Protein AF-A0A3D1M5I8-F1 (afdb_monomer_lite)

Foldseek 3Di:
DPDPADWDADPQAPPDTDGDPPDDVCPDVCVQQLVDDDDDPVVQRPLSPPPAAAQDAEEDAAQFLHNSVLSNLVRNVLHHAYHYHRPDPVRVVNNVVSCVSSVRDRD

Secondary structure (DSSP, 8-state):
---SS-EEE-TT-TT-EEE-TT--GGGSHHHHTTS-----HHHHHHHHHS---TT-EEEETT-TT-HHHHHHHHHTTT-SEEEE--S-HHHHHHHHHHHHHTT----

pLDDT: mean 95.0, std 5.65, range [54.16, 98.56]

Radius of gyration: 13.9 Å; chains: 1; bounding box: 27×34×33 Å

Sequence (107 aa):
TLSPFPVKRIPWVDNGFFYSEDVFPAQHPYYAAGLYYLQEPSAMTPASRLPVKDGDRVLDLCAAPGGKATELAAKLHGTGLLVANDISNARAKALLRNLELFGVRNM

Structure (mmCIF, N/CA/C/O backbone):
data_AF-A0A3D1M5I8-F1
#
_entry.id   AF-A0A3D1M5I8-F1
#
loop_
_atom_site.group_PDB
_atom_site.id
_atom_site.type_symbol
_atom_site.label_atom_id
_atom_site.label_alt_id
_atom_site.label_comp_id
_atom_site.label_asym_id
_atom_site.label_entity_id
_atom_site.label_seq_id
_atom_site.pdbx_PDB_ins_code
_atom_site.Cartn_x
_atom_site.Cartn_y
_atom_site.Cartn_z
_atom_site.occupancy
_atom_site.B_iso_or_equiv
_atom_site.auth_seq_id
_atom_site.auth_comp_id
_atom_site.auth_asym_id
_atom_site.auth_atom_id
_atom_site.pdbx_PDB_model_num
ATOM 1 N N . THR A 1 1 ? -7.039 -14.297 -13.442 1.00 54.16 1 THR A N 1
ATOM 2 C CA . THR A 1 1 ? -6.566 -13.026 -12.852 1.00 54.16 1 THR A CA 1
ATOM 3 C C . THR A 1 1 ? -6.520 -11.984 -13.945 1.00 54.16 1 THR A C 1
ATOM 5 O O . THR A 1 1 ? -6.024 -12.314 -15.012 1.00 54.16 1 THR A O 1
ATOM 8 N N . LEU A 1 2 ? -7.021 -10.767 -13.711 1.00 65.56 2 LEU A N 1
ATOM 9 C CA . LEU A 1 2 ? -6.927 -9.625 -14.643 1.00 65.56 2 LEU A CA 1
ATOM 10 C C . LEU A 1 2 ? -5.514 -8.998 -14.629 1.00 65.56 2 LEU A C 1
ATOM 12 O O . LEU A 1 2 ? -5.364 -7.783 -14.576 1.00 65.56 2 LEU A O 1
ATOM 16 N N . SER A 1 3 ? -4.466 -9.825 -14.590 1.00 80.62 3 SER A N 1
ATOM 17 C CA . SER A 1 3 ? -3.095 -9.317 -14.661 1.00 80.62 3 SER A CA 1
ATOM 18 C C . SER A 1 3 ? -2.755 -9.047 -16.128 1.00 80.62 3 SER A C 1
ATOM 20 O O . SER A 1 3 ? -2.911 -9.966 -16.934 1.00 80.62 3 SER A O 1
ATOM 22 N N . PRO A 1 4 ? -2.285 -7.841 -16.494 1.00 85.44 4 PRO A N 1
ATOM 23 C CA . PRO A 1 4 ? -1.911 -7.531 -17.874 1.00 85.44 4 PRO A CA 1
ATOM 24 C C . PRO A 1 4 ? -0.588 -8.196 -18.296 1.00 85.44 4 PRO A C 1
ATOM 26 O O . PRO A 1 4 ? -0.220 -8.139 -19.464 1.00 85.44 4 PRO A O 1
ATOM 29 N N . PHE A 1 5 ? 0.123 -8.836 -17.363 1.00 90.50 5 PHE A N 1
ATOM 30 C CA . PHE A 1 5 ? 1.382 -9.547 -17.595 1.00 90.50 5 PHE A CA 1
ATOM 31 C C . PHE A 1 5 ? 1.458 -10.862 -16.791 1.00 90.50 5 PHE A C 1
ATOM 33 O O . PHE A 1 5 ? 0.697 -11.042 -15.829 1.00 90.50 5 PHE A O 1
ATOM 40 N N . PRO A 1 6 ? 2.358 -11.797 -17.156 1.00 92.06 6 PRO A N 1
ATOM 41 C CA . PRO A 1 6 ? 2.592 -13.018 -16.390 1.00 92.06 6 PRO A CA 1
ATOM 42 C C . PRO A 1 6 ? 3.042 -12.716 -14.958 1.00 92.06 6 PRO A C 1
ATOM 44 O O . PRO A 1 6 ? 3.936 -11.903 -14.730 1.00 92.06 6 PRO A O 1
ATOM 47 N N . VAL A 1 7 ? 2.427 -13.390 -13.987 1.00 94.50 7 VAL A N 1
ATOM 48 C CA . VAL A 1 7 ? 2.730 -13.213 -12.563 1.00 94.50 7 VAL A CA 1
ATOM 49 C C . VAL A 1 7 ? 2.709 -14.535 -11.808 1.00 94.50 7 VAL A C 1
ATOM 51 O O . VAL A 1 7 ? 1.953 -15.448 -12.145 1.00 94.50 7 VAL A O 1
ATOM 54 N N . LYS A 1 8 ? 3.496 -14.619 -10.734 1.00 95.44 8 LYS A N 1
ATOM 55 C CA . LYS A 1 8 ? 3.506 -15.747 -9.795 1.00 95.44 8 LYS A CA 1
ATOM 56 C C . LYS A 1 8 ? 3.164 -15.253 -8.397 1.00 95.44 8 LYS A C 1
ATOM 58 O O . LYS A 1 8 ? 3.813 -14.353 -7.888 1.00 95.44 8 LYS A O 1
ATOM 63 N N . ARG A 1 9 ? 2.163 -15.849 -7.752 1.00 96.06 9 ARG A N 1
ATOM 64 C CA . ARG A 1 9 ? 1.753 -15.466 -6.391 1.00 96.06 9 ARG A CA 1
ATOM 65 C C . ARG A 1 9 ? 2.907 -15.621 -5.391 1.00 96.06 9 ARG A C 1
ATOM 67 O O . ARG A 1 9 ? 3.636 -16.615 -5.439 1.00 96.06 9 ARG A O 1
ATOM 74 N N . ILE A 1 10 ? 3.035 -14.667 -4.473 1.00 97.50 10 ILE A N 1
ATOM 75 C CA . ILE A 1 10 ? 3.920 -14.765 -3.310 1.00 97.50 10 ILE A CA 1
ATOM 76 C C . ILE A 1 10 ? 3.286 -15.758 -2.318 1.00 97.50 10 ILE A C 1
ATOM 78 O O . ILE A 1 10 ? 2.155 -15.529 -1.897 1.00 97.50 10 ILE A O 1
ATOM 82 N N . PRO A 1 11 ? 3.964 -16.850 -1.909 1.00 97.31 11 PRO A N 1
ATOM 83 C CA . PRO A 1 11 ? 3.321 -17.932 -1.149 1.00 97.31 11 PRO A CA 1
ATOM 84 C C . PRO A 1 11 ? 2.716 -17.528 0.201 1.00 97.31 11 PRO A C 1
ATOM 86 O O . PRO A 1 11 ? 1.879 -18.245 0.736 1.00 97.31 11 PRO A O 1
ATOM 89 N N . TRP A 1 12 ? 3.163 -16.411 0.771 1.00 95.88 12 TRP A N 1
ATOM 90 C CA . TRP A 1 12 ? 2.794 -15.956 2.108 1.00 95.88 12 TRP A CA 1
ATOM 91 C C . TRP A 1 12 ? 2.051 -14.607 2.108 1.00 95.88 12 TRP A C 1
ATOM 93 O O . TRP A 1 12 ? 1.782 -14.070 3.180 1.00 95.88 12 TRP A O 1
ATOM 103 N N . VAL A 1 13 ? 1.710 -14.050 0.944 1.00 96.81 13 VAL A N 1
ATOM 104 C CA . VAL A 1 13 ? 0.937 -12.800 0.832 1.00 96.81 13 VAL A CA 1
ATOM 105 C C . VAL A 1 13 ? -0.210 -13.017 -0.151 1.00 96.81 13 VAL A C 1
ATOM 107 O O . VAL A 1 13 ? 0.019 -13.212 -1.344 1.00 96.81 13 VAL A O 1
ATOM 110 N N . ASP A 1 14 ? -1.450 -12.969 0.338 1.00 92.88 14 ASP A N 1
ATOM 111 C CA . ASP A 1 14 ? -2.637 -13.375 -0.430 1.00 92.88 14 ASP A CA 1
ATOM 112 C C . ASP A 1 14 ? -2.920 -12.501 -1.658 1.00 92.88 14 ASP A C 1
ATOM 114 O O . ASP A 1 14 ? -3.478 -12.979 -2.640 1.00 92.88 14 ASP A O 1
ATOM 118 N N . ASN A 1 15 ? -2.514 -11.237 -1.655 1.00 94.25 15 ASN A N 1
ATOM 119 C CA . ASN A 1 15 ? -2.667 -10.311 -2.782 1.00 94.25 15 ASN A CA 1
ATOM 120 C C . ASN A 1 15 ? -1.321 -9.903 -3.409 1.00 94.25 15 ASN A C 1
ATOM 122 O O . ASN A 1 15 ? -1.263 -8.958 -4.193 1.00 94.25 15 ASN A O 1
ATOM 126 N N . GLY A 1 16 ? -0.241 -10.615 -3.080 1.00 96.19 16 GLY A N 1
ATOM 127 C CA . GLY A 1 16 ? 1.106 -10.325 -3.554 1.00 96.19 16 GLY A CA 1
ATOM 128 C C . GLY A 1 16 ? 1.536 -11.214 -4.716 1.00 96.19 16 GLY A C 1
ATOM 129 O O . GLY A 1 16 ? 1.277 -12.421 -4.735 1.00 96.19 16 GLY A O 1
ATOM 130 N N . PHE A 1 17 ? 2.241 -10.625 -5.683 1.00 96.38 17 PHE A N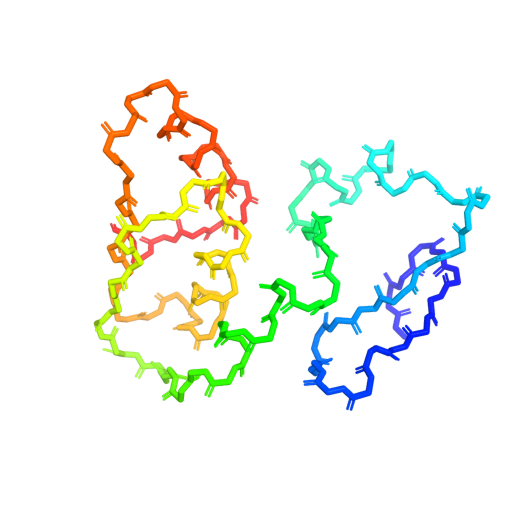 1
ATOM 131 C CA . PHE A 1 17 ? 2.682 -11.313 -6.891 1.00 96.38 17 PHE A CA 1
ATOM 132 C C . PHE A 1 17 ? 4.097 -10.891 -7.304 1.00 96.38 17 PHE A C 1
ATOM 134 O O . PHE A 1 17 ? 4.417 -9.708 -7.347 1.00 96.38 17 PHE A O 1
ATOM 141 N N . PHE A 1 18 ? 4.922 -11.870 -7.661 1.00 96.38 18 PHE A N 1
ATOM 142 C CA . PHE A 1 18 ? 6.142 -11.690 -8.437 1.00 96.38 18 PHE A CA 1
ATOM 143 C C . PHE A 1 18 ? 5.801 -11.461 -9.912 1.00 96.38 18 PHE A C 1
ATOM 145 O O . PHE A 1 18 ? 4.880 -12.088 -10.442 1.00 96.38 18 PHE A O 1
ATOM 152 N N . TYR A 1 19 ? 6.597 -10.631 -10.577 1.00 94.56 19 TYR A N 1
ATOM 153 C CA . TYR A 1 19 ? 6.609 -10.442 -12.027 1.00 94.56 19 TYR A CA 1
ATOM 154 C C . TYR A 1 19 ? 8.036 -10.673 -12.552 1.00 94.56 19 TYR A C 1
ATOM 156 O O . TYR A 1 19 ? 8.985 -10.688 -11.765 1.00 94.56 19 TYR A O 1
ATOM 164 N N . SER A 1 20 ? 8.188 -10.922 -13.851 1.00 92.69 20 SER A N 1
ATOM 165 C CA . SER A 1 20 ? 9.487 -11.184 -14.480 1.00 92.69 20 SER A CA 1
ATOM 166 C C . SER A 1 20 ? 10.236 -9.892 -14.835 1.00 92.69 20 SER A C 1
ATOM 168 O O . SER A 1 20 ? 9.628 -8.838 -15.001 1.00 92.69 20 SER A O 1
ATOM 170 N N . GLU A 1 21 ? 11.566 -9.956 -14.934 1.00 89.50 21 GLU A N 1
ATOM 171 C CA . GLU A 1 21 ? 12.429 -8.775 -15.140 1.00 89.50 21 GLU A CA 1
ATOM 172 C C . GLU A 1 21 ? 12.205 -8.057 -16.481 1.00 89.50 21 GLU A C 1
ATOM 174 O O . GLU A 1 21 ? 12.522 -6.877 -16.613 1.00 89.50 21 GLU A O 1
ATOM 179 N N . ASP A 1 22 ? 11.634 -8.745 -17.468 1.00 93.50 22 ASP A N 1
ATOM 180 C CA . ASP A 1 22 ? 11.273 -8.210 -18.784 1.00 93.50 22 ASP A CA 1
ATOM 181 C C . ASP A 1 22 ? 9.963 -7.401 -18.782 1.00 93.50 22 ASP A C 1
ATOM 183 O O . ASP A 1 22 ? 9.587 -6.811 -19.797 1.00 93.50 22 ASP A O 1
ATOM 187 N N . VAL A 1 23 ? 9.265 -7.341 -17.645 1.00 94.00 23 VAL A N 1
ATOM 188 C CA . VAL A 1 23 ? 8.032 -6.570 -17.477 1.00 94.00 23 VAL A CA 1
ATOM 189 C C . VAL A 1 23 ? 8.340 -5.239 -16.794 1.00 94.00 23 VAL A C 1
ATOM 191 O O . VAL A 1 23 ? 9.077 -5.167 -15.812 1.00 94.00 23 VAL A O 1
ATOM 194 N N . PHE A 1 24 ? 7.678 -4.174 -17.256 1.00 95.19 24 PHE A N 1
ATOM 195 C CA . PHE A 1 24 ? 7.793 -2.822 -16.700 1.00 95.19 24 PHE A CA 1
ATOM 196 C C . PHE A 1 24 ? 6.451 -2.335 -16.123 1.00 95.19 24 PHE A C 1
ATOM 198 O O . PHE A 1 24 ? 5.809 -1.460 -16.713 1.00 95.19 24 PHE A O 1
ATOM 205 N N . PRO A 1 25 ? 5.989 -2.853 -14.962 1.00 94.81 25 PRO A N 1
ATOM 206 C CA . PRO A 1 25 ? 4.655 -2.548 -14.441 1.00 94.81 25 PRO A CA 1
ATOM 207 C C . PRO A 1 25 ? 4.411 -1.058 -14.187 1.00 94.81 25 PRO A C 1
ATOM 209 O O . PRO A 1 25 ? 3.279 -0.600 -14.305 1.00 94.81 25 PRO A O 1
ATOM 212 N N . ALA A 1 26 ? 5.458 -0.295 -13.860 1.00 95.00 26 ALA A N 1
ATOM 213 C CA . ALA A 1 26 ? 5.365 1.143 -13.605 1.00 95.00 26 ALA A CA 1
ATOM 214 C C . ALA A 1 26 ? 4.957 1.964 -14.844 1.00 95.00 26 ALA A C 1
ATOM 216 O O . ALA A 1 26 ? 4.462 3.078 -14.698 1.00 95.00 26 ALA A O 1
ATOM 217 N N . GLN A 1 27 ? 5.162 1.433 -16.056 1.00 95.50 27 GLN A N 1
ATOM 218 C CA . GLN A 1 27 ? 4.813 2.109 -17.313 1.00 95.50 27 GLN A CA 1
ATOM 219 C C . GLN A 1 27 ? 3.401 1.757 -17.804 1.00 95.50 27 GLN A C 1
ATOM 221 O O . GLN A 1 27 ? 2.889 2.386 -18.727 1.00 95.50 27 GLN A O 1
ATOM 226 N N . HIS A 1 28 ? 2.757 0.756 -17.204 1.00 95.38 28 HIS A N 1
ATOM 227 C CA . HIS A 1 28 ? 1.429 0.322 -17.616 1.00 95.38 28 HIS A CA 1
ATOM 228 C C . HIS A 1 28 ? 0.339 1.228 -17.002 1.00 95.38 28 HIS A C 1
ATOM 230 O O .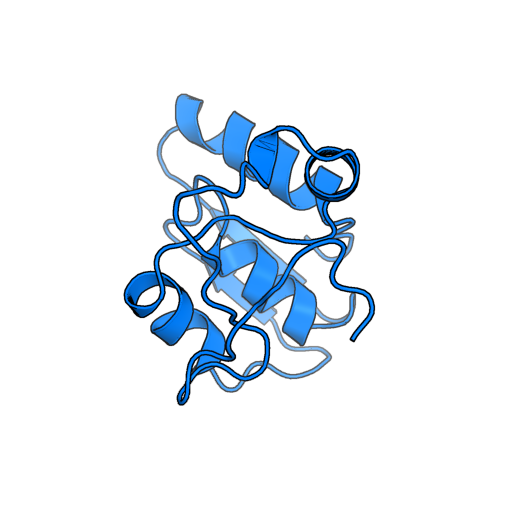 HIS A 1 28 ? 0.446 1.586 -15.825 1.00 95.38 28 HIS A O 1
ATOM 236 N N . PRO A 1 29 ? -0.759 1.544 -17.722 1.00 95.38 29 PRO A N 1
ATOM 237 C CA . PRO A 1 29 ? -1.830 2.413 -17.214 1.00 95.38 29 PRO A CA 1
ATOM 238 C C . PRO A 1 29 ? -2.432 1.974 -15.874 1.00 95.38 29 PRO A C 1
ATOM 240 O O . PRO A 1 29 ? -2.890 2.802 -15.097 1.00 95.38 29 PRO A O 1
ATOM 243 N N . TYR A 1 30 ? -2.401 0.675 -15.574 1.00 95.31 30 TYR A N 1
ATOM 244 C CA . TYR A 1 30 ? -2.909 0.127 -14.311 1.00 95.31 30 TYR A CA 1
ATOM 245 C C . TYR A 1 30 ? -2.141 0.627 -13.083 1.00 95.31 30 TYR A C 1
ATOM 247 O O . TYR A 1 30 ? -2.742 0.781 -12.022 1.00 95.31 30 TYR A O 1
ATOM 255 N N . TYR A 1 31 ? -0.850 0.936 -13.228 1.00 94.75 31 TYR A N 1
ATOM 256 C CA . TYR A 1 31 ? -0.074 1.561 -12.160 1.00 94.75 31 TYR A CA 1
ATOM 257 C C . TYR A 1 31 ? -0.564 2.986 -11.890 1.00 94.75 31 TYR A C 1
ATOM 259 O O . TYR A 1 31 ? -0.838 3.351 -10.750 1.00 94.75 31 TYR A O 1
ATOM 267 N N . ALA A 1 32 ? -0.770 3.767 -12.955 1.00 93.94 32 ALA A N 1
ATOM 268 C CA . ALA A 1 32 ? -1.316 5.120 -12.874 1.00 93.94 32 ALA A CA 1
ATOM 269 C C . ALA A 1 32 ? -2.798 5.164 -12.457 1.00 93.94 32 ALA A C 1
ATOM 271 O O . ALA A 1 32 ? -3.293 6.237 -12.133 1.00 93.94 32 ALA A O 1
ATOM 272 N N . ALA A 1 33 ? -3.488 4.023 -12.461 1.00 94.50 33 ALA A N 1
ATOM 273 C CA . ALA A 1 33 ? -4.850 3.858 -11.962 1.00 94.50 33 ALA A CA 1
ATOM 274 C C . ALA A 1 33 ? -4.909 3.290 -10.529 1.00 94.50 33 ALA A C 1
ATOM 276 O O . ALA A 1 33 ? -6.001 3.025 -10.036 1.00 94.50 33 ALA A O 1
ATOM 277 N N . GLY A 1 34 ? -3.763 3.062 -9.872 1.00 93.62 34 GLY A N 1
ATOM 278 C CA . GLY A 1 34 ? -3.719 2.569 -8.491 1.00 93.62 34 GLY A CA 1
ATOM 279 C C . GLY A 1 34 ? -4.125 1.104 -8.313 1.00 93.62 34 GLY A C 1
ATOM 280 O O . GLY A 1 34 ? -4.449 0.697 -7.203 1.00 93.62 34 GLY A O 1
ATOM 281 N N . LEU A 1 35 ? -4.114 0.288 -9.376 1.00 94.00 35 LEU A N 1
ATOM 282 C CA . LEU A 1 35 ? -4.569 -1.109 -9.295 1.00 94.00 35 LEU A CA 1
ATOM 283 C C . LEU A 1 35 ? -3.570 -2.044 -8.598 1.00 94.00 35 LEU A C 1
ATOM 285 O O . LEU A 1 35 ? -3.934 -3.147 -8.196 1.00 94.00 35 LEU A O 1
ATOM 289 N N . TYR A 1 36 ? -2.308 -1.633 -8.478 1.00 94.88 36 TYR A N 1
ATOM 290 C CA . TYR A 1 36 ? -1.281 -2.347 -7.724 1.00 94.88 36 TYR A CA 1
ATOM 291 C C . TYR A 1 36 ? -0.210 -1.390 -7.210 1.00 94.88 36 TYR A C 1
ATOM 293 O O . TYR A 1 36 ? 0.068 -0.350 -7.809 1.00 94.88 36 TYR A O 1
ATOM 301 N N . TYR A 1 37 ? 0.432 -1.779 -6.109 1.00 96.12 37 TYR A N 1
ATOM 302 C CA . TYR A 1 37 ? 1.595 -1.095 -5.554 1.00 96.12 37 TYR A CA 1
ATOM 303 C C . TYR A 1 37 ? 2.851 -1.921 -5.847 1.00 96.12 37 TYR A C 1
ATOM 305 O O . TYR A 1 37 ? 2.847 -3.139 -5.675 1.00 96.12 37 TYR A O 1
ATOM 313 N N . LEU A 1 38 ? 3.940 -1.276 -6.270 1.00 95.50 38 LEU A N 1
ATOM 314 C CA . LEU A 1 38 ? 5.220 -1.958 -6.470 1.00 95.50 38 LEU A CA 1
ATOM 315 C C . LEU A 1 38 ? 5.977 -2.017 -5.147 1.00 95.50 38 LEU A C 1
ATOM 317 O O . LEU A 1 38 ? 6.421 -0.995 -4.624 1.00 95.50 38 LEU A O 1
ATOM 321 N N . GLN A 1 39 ? 6.086 -3.221 -4.594 1.00 96.19 39 GLN A N 1
ATOM 322 C CA . GLN A 1 39 ? 6.677 -3.463 -3.286 1.00 96.19 39 GLN A CA 1
ATOM 323 C C . GLN A 1 39 ? 7.501 -4.744 -3.296 1.00 96.19 39 GLN A C 1
ATOM 325 O O . GLN A 1 39 ? 7.158 -5.718 -3.959 1.00 96.19 39 GLN A O 1
ATOM 330 N N . GLU A 1 40 ? 8.581 -4.743 -2.521 1.00 96.00 40 GLU A N 1
ATOM 331 C CA . GLU A 1 40 ? 9.357 -5.950 -2.275 1.00 96.00 40 GLU A CA 1
ATOM 332 C C . GLU A 1 40 ? 8.543 -6.930 -1.386 1.00 96.00 40 GLU A C 1
ATOM 334 O O 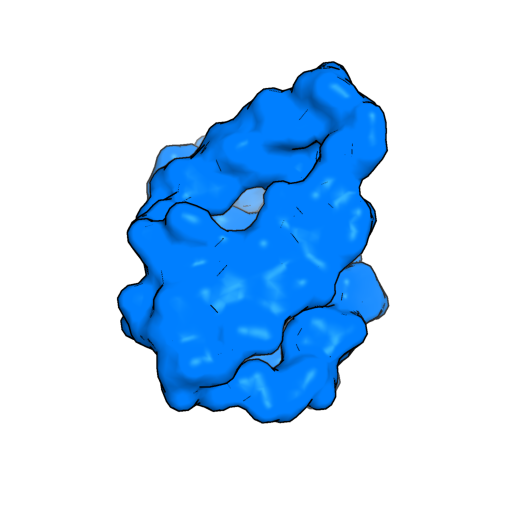. GLU A 1 40 ? 7.918 -6.493 -0.411 1.00 96.00 40 GLU A O 1
ATOM 339 N N . PRO A 1 41 ? 8.517 -8.241 -1.704 1.00 96.06 41 PRO A N 1
ATOM 340 C CA . PRO A 1 41 ? 7.727 -9.254 -0.995 1.00 96.06 41 PRO A CA 1
ATOM 341 C C . PRO A 1 41 ? 7.849 -9.264 0.535 1.00 96.06 41 PRO A C 1
ATOM 343 O O . PRO A 1 41 ? 6.843 -9.388 1.242 1.00 96.06 41 PRO A O 1
ATOM 346 N N . SER A 1 42 ? 9.059 -9.144 1.084 1.00 96.50 42 SER A N 1
ATOM 347 C CA . SER A 1 42 ? 9.265 -9.114 2.535 1.00 96.50 42 SER A CA 1
ATOM 348 C C . SER A 1 42 ? 8.604 -7.881 3.160 1.00 96.50 42 SER A C 1
ATOM 350 O O . SER A 1 42 ? 7.928 -7.997 4.186 1.00 96.50 42 SER A O 1
ATOM 352 N N . ALA A 1 43 ? 8.669 -6.726 2.492 1.00 96.44 43 ALA A N 1
ATOM 353 C CA . ALA A 1 43 ? 8.074 -5.483 2.969 1.00 96.44 43 ALA A CA 1
ATOM 354 C C . ALA A 1 43 ? 6.534 -5.500 2.999 1.00 96.44 43 ALA A C 1
ATOM 356 O O . ALA A 1 43 ? 5.954 -4.713 3.756 1.00 96.44 43 ALA A O 1
ATOM 357 N N . MET A 1 44 ? 5.880 -6.365 2.213 1.00 97.88 44 MET A N 1
ATOM 358 C CA . MET A 1 44 ? 4.419 -6.566 2.228 1.00 97.88 44 MET A CA 1
ATOM 359 C C . MET A 1 44 ? 3.945 -7.326 3.477 1.00 97.88 44 MET A C 1
ATOM 361 O O . MET A 1 44 ? 2.833 -7.125 3.968 1.00 97.88 44 MET A O 1
ATOM 365 N N . THR A 1 45 ? 4.805 -8.199 4.008 1.00 96.62 45 THR A N 1
ATOM 366 C CA . THR A 1 45 ? 4.448 -9.187 5.036 1.00 96.62 45 THR A CA 1
ATOM 367 C C . THR A 1 45 ? 3.867 -8.567 6.315 1.00 96.62 45 THR A C 1
ATOM 369 O O . THR A 1 45 ? 2.848 -9.074 6.781 1.00 96.62 45 THR A O 1
ATOM 372 N N . PRO A 1 46 ? 4.414 -7.474 6.890 1.00 96.75 46 PRO A N 1
ATOM 373 C CA . PRO A 1 46 ? 3.884 -6.923 8.137 1.00 96.75 46 PRO A CA 1
ATOM 374 C C . PRO A 1 46 ? 2.408 -6.517 8.038 1.00 96.75 46 PRO A C 1
ATOM 376 O O . PRO A 1 46 ? 1.597 -6.970 8.840 1.00 96.75 46 PRO A O 1
ATOM 379 N N . ALA A 1 47 ? 2.038 -5.731 7.022 1.00 97.19 47 ALA A N 1
ATOM 380 C CA . ALA A 1 47 ? 0.658 -5.282 6.836 1.00 97.19 47 ALA A CA 1
ATOM 381 C C . ALA A 1 47 ? -0.273 -6.449 6.470 1.00 97.19 47 ALA A C 1
ATOM 383 O O . ALA A 1 47 ? -1.368 -6.560 7.024 1.00 97.19 47 ALA A O 1
ATOM 384 N N . SER A 1 48 ? 0.203 -7.389 5.644 1.00 96.75 48 SER A N 1
ATOM 385 C CA . SER A 1 48 ? -0.529 -8.616 5.298 1.00 96.75 48 SER A CA 1
ATOM 386 C C . SER A 1 48 ? -0.862 -9.483 6.524 1.00 96.75 48 SER A C 1
ATOM 388 O O . SER A 1 48 ? -1.914 -10.120 6.550 1.00 96.75 48 SER A O 1
ATOM 390 N N . ARG A 1 49 ? -0.047 -9.457 7.586 1.00 96.75 49 ARG A N 1
ATOM 391 C CA . ARG A 1 49 ? -0.257 -10.273 8.799 1.00 96.75 49 ARG A CA 1
ATOM 392 C C . ARG A 1 49 ? -1.006 -9.596 9.932 1.00 96.75 49 ARG A C 1
ATOM 394 O O . ARG A 1 49 ? -1.427 -10.288 10.855 1.00 96.75 49 ARG A O 1
ATOM 401 N N . LEU A 1 50 ? -1.208 -8.283 9.868 1.00 96.88 50 LEU A N 1
ATOM 402 C CA . LEU A 1 50 ? -2.038 -7.603 10.855 1.00 96.88 50 LEU A CA 1
ATOM 403 C C . LEU A 1 50 ? -3.510 -8.034 10.700 1.00 96.88 50 LEU A C 1
ATOM 405 O O . LEU A 1 50 ? -4.028 -8.012 9.576 1.00 96.88 50 LEU A O 1
ATOM 409 N N . PRO A 1 51 ? -4.197 -8.413 11.795 1.00 96.81 51 PRO A N 1
ATOM 410 C CA . PRO A 1 51 ? -5.575 -8.901 11.766 1.00 96.81 51 PRO A CA 1
ATOM 411 C C . PRO A 1 51 ? -6.589 -7.745 11.693 1.00 96.81 51 PRO A C 1
ATOM 413 O O . PRO A 1 51 ? -7.548 -7.726 12.459 1.00 96.81 51 PRO A O 1
ATOM 416 N N . VAL A 1 52 ? -6.350 -6.776 10.802 1.00 97.88 52 VAL A N 1
ATOM 417 C CA . VAL A 1 52 ? -7.247 -5.638 10.549 1.00 97.88 52 VAL A CA 1
ATOM 418 C C . VAL A 1 52 ? -8.548 -6.140 9.937 1.00 97.88 52 VAL A C 1
ATOM 420 O O . VAL A 1 52 ? -8.521 -6.961 9.015 1.00 97.88 52 VAL A O 1
ATOM 423 N N . LYS A 1 53 ? -9.664 -5.636 10.450 1.00 97.56 53 LYS A N 1
ATOM 424 C CA . LYS A 1 53 ? -11.023 -5.939 10.006 1.00 97.56 53 LYS A CA 1
ATOM 425 C C . LYS A 1 53 ? -11.793 -4.656 9.722 1.00 97.56 53 LYS A C 1
ATOM 427 O O . LYS A 1 53 ? -11.421 -3.574 10.172 1.00 97.56 53 LYS A O 1
ATOM 432 N N . ASP A 1 54 ? -12.908 -4.808 9.023 1.00 97.94 54 ASP A N 1
ATOM 433 C CA . ASP A 1 54 ? -13.872 -3.738 8.798 1.00 97.94 54 ASP A CA 1
ATOM 434 C C . ASP A 1 54 ? -14.241 -3.034 10.117 1.00 97.94 54 ASP A C 1
ATOM 436 O O . ASP A 1 54 ? -14.537 -3.674 11.128 1.00 97.94 54 ASP A O 1
ATOM 440 N N . GLY A 1 55 ? -14.230 -1.702 10.101 1.00 97.81 55 GLY A N 1
ATOM 441 C CA . GLY A 1 55 ? -14.557 -0.857 11.249 1.00 97.81 55 GLY A CA 1
ATOM 442 C C . GLY A 1 55 ? -13.399 -0.579 12.213 1.00 97.81 55 GLY A C 1
ATOM 443 O O . GLY A 1 55 ? -13.552 0.294 13.072 1.00 97.81 55 GLY A O 1
ATOM 444 N N . ASP A 1 56 ? -12.249 -1.246 12.074 1.00 98.56 56 ASP A N 1
ATOM 445 C CA . ASP A 1 56 ? -11.094 -1.011 12.943 1.00 98.56 56 ASP A CA 1
ATOM 446 C C . ASP A 1 56 ? -10.538 0.417 12.811 1.00 98.56 56 ASP A C 1
ATOM 448 O O . ASP A 1 56 ? -10.686 1.108 11.798 1.00 98.56 56 ASP A O 1
ATOM 452 N N . ARG A 1 57 ? -9.846 0.856 13.867 1.00 98.50 57 ARG A N 1
ATOM 453 C CA . ARG A 1 57 ? -9.062 2.096 13.879 1.00 98.50 57 ARG A CA 1
ATOM 454 C C . ARG A 1 57 ? -7.585 1.729 13.865 1.00 98.50 57 ARG A C 1
ATOM 456 O O . ARG A 1 57 ? -7.080 1.166 14.835 1.00 98.50 57 ARG A O 1
ATOM 463 N N . VAL A 1 58 ? -6.902 2.046 12.775 1.00 98.44 58 VAL A N 1
ATOM 464 C CA . VAL A 1 58 ? -5.534 1.604 12.491 1.00 98.44 58 VAL A CA 1
ATOM 465 C C . VAL A 1 58 ? -4.598 2.808 12.440 1.00 98.44 58 VAL A C 1
ATOM 467 O O . VAL A 1 58 ? -4.949 3.844 11.885 1.00 98.44 58 VAL A O 1
ATOM 470 N N . LEU A 1 59 ? -3.396 2.668 13.002 1.00 98.19 59 LEU A N 1
ATOM 471 C CA . LEU A 1 59 ? -2.327 3.665 12.935 1.00 98.19 59 LEU A CA 1
ATOM 472 C C . LEU A 1 59 ? -1.100 3.065 12.240 1.00 98.19 59 LEU A C 1
ATOM 474 O O . LEU A 1 59 ? -0.509 2.113 12.750 1.00 98.19 59 LEU A O 1
ATOM 478 N N . ASP A 1 60 ? -0.688 3.660 11.123 1.00 98.00 60 ASP A N 1
ATOM 479 C CA . ASP A 1 60 ? 0.634 3.456 10.527 1.00 98.00 60 ASP A CA 1
ATOM 480 C C . ASP A 1 60 ? 1.512 4.668 10.866 1.00 98.00 60 ASP A C 1
ATOM 482 O O . ASP A 1 60 ? 1.324 5.763 10.338 1.00 98.00 60 ASP A O 1
ATOM 486 N N . LEU A 1 61 ? 2.439 4.487 11.811 1.00 97.06 61 LEU A N 1
ATOM 487 C CA . LEU A 1 61 ? 3.218 5.582 12.400 1.00 97.06 61 LEU A CA 1
ATOM 488 C C . LEU A 1 61 ? 4.292 6.149 11.453 1.00 97.06 61 LEU A C 1
ATOM 490 O O . LEU A 1 61 ? 4.680 7.310 11.606 1.00 97.06 61 LEU A O 1
ATOM 494 N N . CYS A 1 62 ? 4.772 5.330 10.510 1.00 96.38 62 CYS A N 1
ATOM 495 C CA . CYS A 1 62 ? 5.866 5.635 9.582 1.00 96.38 62 CYS A CA 1
ATOM 496 C C . CYS A 1 62 ? 5.476 5.202 8.161 1.00 96.38 62 CYS A C 1
ATOM 498 O O . CYS A 1 62 ? 6.138 4.372 7.531 1.00 96.38 62 CYS A O 1
ATOM 500 N N . ALA A 1 63 ? 4.364 5.748 7.690 1.00 97.25 63 ALA A N 1
ATOM 501 C CA . ALA A 1 63 ? 3.618 5.236 6.557 1.00 97.25 63 ALA A CA 1
ATOM 502 C C . ALA A 1 63 ? 4.261 5.537 5.200 1.00 97.25 63 ALA A C 1
ATOM 504 O O . ALA A 1 63 ? 4.052 4.786 4.244 1.00 97.25 63 ALA A O 1
ATOM 505 N N . ALA A 1 64 ? 5.032 6.621 5.060 1.00 96.94 64 ALA A N 1
ATOM 506 C CA . ALA A 1 64 ? 5.522 7.011 3.745 1.00 96.94 64 ALA A CA 1
ATOM 507 C C . ALA A 1 64 ? 6.535 5.983 3.186 1.00 96.94 64 ALA A C 1
ATOM 509 O O . ALA A 1 64 ? 7.350 5.433 3.925 1.00 96.94 64 ALA A O 1
ATOM 510 N N . PRO A 1 65 ? 6.561 5.728 1.866 1.00 96.31 65 PRO A N 1
ATOM 511 C CA . PRO A 1 65 ? 5.731 6.351 0.834 1.00 96.31 65 PRO A CA 1
ATOM 512 C C . PRO A 1 65 ? 4.310 5.774 0.687 1.00 96.31 65 PRO A C 1
ATOM 514 O O . PRO A 1 65 ? 3.569 6.295 -0.136 1.00 96.31 65 PRO A O 1
ATOM 517 N N . GLY A 1 66 ? 3.904 4.751 1.446 1.00 96.44 66 GLY A N 1
ATOM 518 C CA . GLY A 1 66 ? 2.494 4.336 1.532 1.00 96.44 66 GLY A CA 1
ATOM 519 C C . GLY A 1 66 ? 2.193 2.851 1.344 1.00 96.44 66 GLY A C 1
ATOM 520 O O . GLY A 1 66 ? 1.070 2.457 1.612 1.00 96.44 66 GLY A O 1
ATOM 521 N N . GLY A 1 67 ? 3.153 2.007 0.949 1.00 96.81 67 GLY A N 1
ATOM 522 C CA . GLY A 1 67 ? 2.854 0.610 0.577 1.00 96.81 67 GLY A CA 1
ATOM 523 C C . GLY A 1 67 ? 2.196 -0.248 1.673 1.00 96.81 67 GLY A C 1
ATOM 524 O O . GLY A 1 67 ? 1.364 -1.098 1.378 1.00 96.81 67 GLY A O 1
ATOM 525 N N . LYS A 1 68 ? 2.524 -0.024 2.955 1.00 97.56 68 LYS A N 1
ATOM 526 C CA . LYS A 1 68 ? 1.828 -0.699 4.070 1.00 97.56 68 LYS A CA 1
ATOM 527 C C . LYS A 1 68 ? 0.472 -0.059 4.354 1.00 97.56 68 LYS A C 1
ATOM 529 O O . LYS A 1 68 ? -0.505 -0.777 4.530 1.00 97.56 68 LYS A O 1
ATOM 534 N N . ALA A 1 69 ? 0.404 1.269 4.350 1.00 97.88 69 ALA A N 1
ATOM 535 C CA . ALA A 1 69 ? -0.835 2.008 4.546 1.00 97.88 69 ALA A CA 1
ATOM 536 C C . ALA A 1 69 ? -1.902 1.663 3.490 1.00 97.88 69 ALA A C 1
ATOM 538 O O . ALA A 1 69 ? -3.063 1.502 3.849 1.00 97.88 69 ALA A O 1
ATOM 539 N N . THR A 1 70 ? -1.530 1.465 2.220 1.00 97.38 70 THR A N 1
ATOM 540 C CA . THR A 1 70 ? -2.465 1.041 1.162 1.00 97.38 70 THR A CA 1
ATOM 541 C C . THR A 1 70 ? -3.014 -0.365 1.405 1.00 97.38 70 THR A C 1
ATOM 543 O O . THR A 1 70 ? -4.203 -0.592 1.204 1.00 97.38 70 THR A O 1
ATOM 546 N N . GLU A 1 71 ? -2.191 -1.297 1.893 1.00 97.50 71 GLU A N 1
ATOM 547 C CA . GLU A 1 71 ? -2.640 -2.640 2.292 1.00 97.50 71 GLU A CA 1
ATOM 548 C C . GLU A 1 71 ? -3.598 -2.589 3.493 1.00 97.50 71 GLU A C 1
ATOM 550 O O . GLU A 1 71 ? -4.639 -3.245 3.498 1.00 97.50 71 GLU A O 1
ATOM 555 N N . LEU A 1 72 ? -3.284 -1.778 4.507 1.00 98.00 72 LEU A N 1
ATOM 556 C CA . LEU A 1 72 ? -4.158 -1.595 5.671 1.00 98.00 72 LEU A CA 1
ATOM 557 C 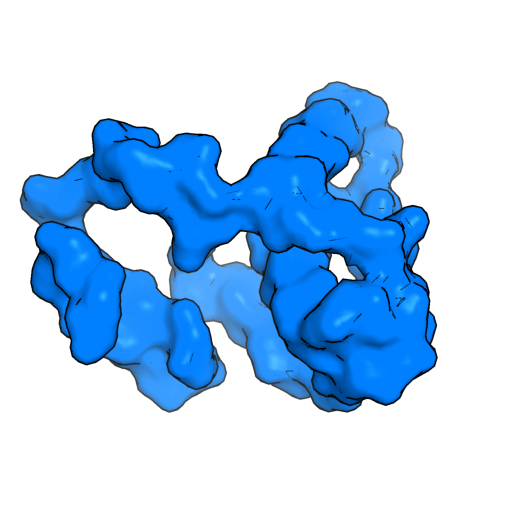C . LEU A 1 72 ? -5.494 -0.956 5.272 1.00 98.00 72 LEU A C 1
ATOM 559 O O . LEU A 1 72 ? -6.543 -1.401 5.731 1.00 98.00 72 LEU A O 1
ATOM 563 N N . ALA A 1 73 ? -5.469 0.034 4.378 1.00 97.31 73 ALA A N 1
ATOM 564 C CA . ALA A 1 73 ? -6.674 0.640 3.822 1.00 97.31 73 ALA A CA 1
ATOM 565 C C . ALA A 1 73 ? -7.518 -0.367 3.030 1.00 97.31 73 ALA A C 1
ATOM 567 O O . ALA A 1 73 ? -8.741 -0.380 3.167 1.00 97.31 73 ALA A O 1
ATOM 568 N N . ALA A 1 74 ? -6.875 -1.231 2.235 1.00 96.12 74 ALA A N 1
ATOM 569 C CA . ALA A 1 74 ? -7.561 -2.275 1.482 1.00 96.12 74 ALA A CA 1
ATOM 570 C C . ALA A 1 74 ? -8.307 -3.238 2.417 1.00 96.12 74 ALA A C 1
ATOM 572 O O . ALA A 1 74 ? -9.478 -3.517 2.178 1.00 96.12 74 ALA A O 1
ATOM 573 N N . LYS A 1 75 ? -7.677 -3.664 3.521 1.00 97.25 75 LYS A N 1
ATOM 574 C CA . LYS A 1 75 ? -8.297 -4.531 4.542 1.00 97.25 75 LYS A CA 1
ATOM 575 C C . LYS A 1 75 ? -9.471 -3.900 5.283 1.00 97.25 75 LYS A C 1
ATOM 577 O O . LYS A 1 75 ? -10.336 -4.624 5.759 1.00 97.25 75 LYS A O 1
ATOM 582 N N . LEU A 1 76 ? -9.485 -2.575 5.405 1.00 98.00 76 LEU A N 1
ATOM 583 C CA . LEU A 1 76 ? -10.590 -1.837 6.016 1.00 98.00 76 LEU A CA 1
ATOM 584 C C . LEU A 1 76 ? -11.814 -1.733 5.092 1.00 98.00 76 LEU A C 1
ATOM 586 O O . LEU A 1 76 ? -12.878 -1.320 5.550 1.00 98.00 76 LEU A O 1
ATOM 590 N N . HIS A 1 77 ? -11.674 -2.028 3.795 1.00 96.25 77 HIS A N 1
ATOM 591 C CA . HIS A 1 77 ? -12.745 -1.934 2.793 1.00 96.25 77 HIS A CA 1
ATOM 592 C C . HIS A 1 77 ? -13.508 -0.592 2.813 1.00 96.25 77 H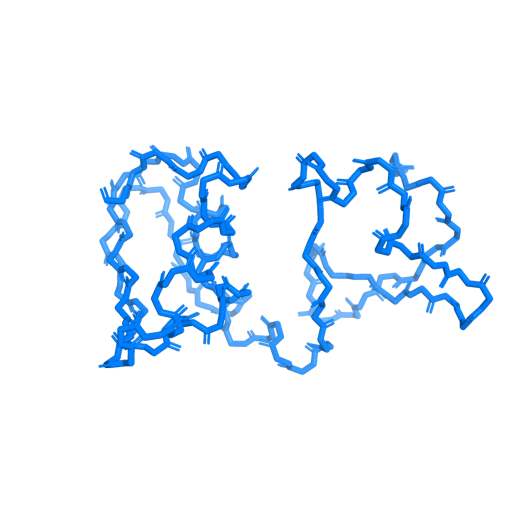IS A C 1
ATOM 594 O O . HIS A 1 77 ? -14.717 -0.535 2.593 1.00 96.25 77 HIS A O 1
ATOM 600 N N . GLY A 1 78 ? -12.806 0.511 3.095 1.00 96.75 78 GLY A N 1
ATOM 601 C CA . GLY A 1 78 ? -13.403 1.848 3.193 1.00 96.75 78 GLY A CA 1
ATOM 602 C C . GLY A 1 78 ? -14.239 2.099 4.457 1.00 96.75 78 GLY A C 1
ATOM 603 O O . GLY A 1 78 ? -14.945 3.103 4.522 1.00 96.75 78 GLY A O 1
ATOM 604 N N . THR A 1 79 ? -14.163 1.222 5.457 1.00 98.06 79 THR A N 1
ATOM 605 C CA . THR A 1 79 ? -14.834 1.350 6.762 1.00 98.06 79 THR A CA 1
ATOM 606 C C . THR A 1 79 ? -13.832 1.677 7.877 1.00 98.06 79 THR A C 1
ATOM 608 O O . THR A 1 79 ? -12.626 1.561 7.689 1.00 98.06 79 THR A O 1
ATOM 611 N N . GLY A 1 80 ? -14.291 2.094 9.058 1.00 97.69 80 GLY A N 1
ATOM 612 C CA . GLY A 1 80 ? -13.378 2.409 10.167 1.00 97.69 80 GLY A CA 1
ATOM 613 C C . GLY A 1 80 ? -12.528 3.662 9.913 1.00 97.69 80 GLY A C 1
ATOM 614 O O . GLY A 1 80 ? -13.014 4.619 9.310 1.00 97.69 80 GLY A O 1
ATOM 615 N N . LEU A 1 81 ? -11.283 3.670 10.403 1.00 98.25 81 LEU A N 1
ATOM 616 C CA . LEU A 1 81 ? -10.351 4.802 10.281 1.00 98.25 81 LEU A CA 1
ATOM 617 C C . LEU A 1 81 ? -8.904 4.325 10.101 1.00 98.25 81 LEU A C 1
ATOM 619 O O . LEU A 1 81 ? -8.405 3.556 10.924 1.00 98.25 81 LEU A O 1
ATOM 623 N N . LEU A 1 82 ? -8.199 4.863 9.108 1.00 98.44 82 LEU A N 1
ATOM 624 C CA . LEU A 1 82 ? -6.753 4.720 8.944 1.00 98.44 82 LEU A CA 1
ATOM 625 C C . LEU A 1 82 ? -6.042 6.049 9.211 1.00 98.44 82 LEU A C 1
ATOM 627 O O . LEU A 1 82 ? -6.142 6.979 8.426 1.00 98.44 82 LEU A O 1
ATOM 631 N N . VAL A 1 83 ? -5.216 6.106 10.251 1.00 98.12 83 VAL A N 1
ATOM 632 C CA . VAL A 1 83 ? -4.278 7.213 10.460 1.00 98.12 83 VAL A CA 1
ATOM 633 C C . VAL A 1 83 ? -2.924 6.824 9.874 1.00 98.12 83 VAL A C 1
ATOM 635 O O . VAL A 1 83 ? -2.228 5.973 10.425 1.00 98.12 83 VAL A O 1
ATOM 638 N N . ALA A 1 84 ? -2.536 7.449 8.763 1.00 97.56 84 ALA A N 1
ATOM 639 C CA . ALA A 1 84 ? -1.230 7.252 8.135 1.00 97.56 84 ALA A CA 1
ATOM 640 C C . ALA A 1 84 ? -0.326 8.466 8.397 1.00 97.56 84 ALA A C 1
ATOM 642 O O . ALA A 1 84 ? -0.530 9.543 7.838 1.00 97.56 84 ALA A O 1
ATOM 643 N N . ASN A 1 85 ? 0.674 8.291 9.258 1.00 96.88 85 ASN A N 1
ATOM 644 C CA . ASN A 1 85 ? 1.585 9.339 9.708 1.00 96.88 85 ASN A CA 1
ATOM 645 C C . ASN A 1 85 ? 2.995 9.132 9.141 1.00 96.88 85 ASN A C 1
ATOM 647 O O . ASN A 1 85 ? 3.468 8.008 9.020 1.00 96.88 85 ASN A O 1
ATOM 651 N N . ASP A 1 86 ? 3.708 10.216 8.846 1.00 97.31 86 ASP A N 1
ATOM 652 C CA . ASP A 1 86 ? 5.159 10.191 8.660 1.00 97.31 86 ASP A CA 1
ATOM 653 C C . ASP A 1 86 ? 5.743 11.509 9.170 1.00 97.31 86 ASP A C 1
ATOM 655 O O . ASP A 1 86 ? 5.200 12.579 8.902 1.00 97.31 86 ASP A O 1
ATOM 659 N N . ILE A 1 87 ? 6.856 11.445 9.901 1.00 96.81 87 ILE A N 1
ATOM 660 C CA . ILE A 1 87 ? 7.493 12.638 10.480 1.00 96.81 87 ILE A CA 1
ATOM 661 C C . ILE A 1 87 ? 8.066 13.578 9.407 1.00 96.81 87 ILE A C 1
ATOM 663 O O . ILE A 1 87 ? 8.256 14.771 9.642 1.00 96.81 87 ILE A O 1
ATOM 667 N N . SER A 1 88 ? 8.369 13.054 8.218 1.00 97.25 88 SER A N 1
ATOM 668 C CA . SER A 1 88 ? 8.947 13.836 7.134 1.00 97.25 88 SER A CA 1
ATOM 669 C C . SER A 1 88 ? 7.860 14.460 6.262 1.00 97.25 88 SER A C 1
ATOM 671 O O . SER A 1 88 ? 7.264 13.788 5.420 1.00 97.25 88 SER A O 1
ATOM 673 N N . ASN A 1 89 ? 7.697 15.783 6.351 1.00 93.50 89 ASN A N 1
ATOM 674 C CA . ASN A 1 89 ? 6.799 16.542 5.466 1.00 93.50 89 ASN A CA 1
ATOM 675 C C . ASN A 1 89 ? 7.081 16.314 3.971 1.00 93.50 89 ASN A C 1
ATOM 677 O O . ASN A 1 89 ? 6.163 16.315 3.152 1.00 93.50 89 ASN A O 1
ATOM 681 N N . ALA A 1 90 ? 8.347 16.107 3.595 1.00 93.50 90 ALA A N 1
ATOM 682 C CA . ALA A 1 90 ? 8.716 15.830 2.209 1.00 93.50 90 ALA A CA 1
ATOM 683 C C . ALA A 1 90 ? 8.161 14.477 1.731 1.00 93.50 90 ALA A C 1
ATOM 685 O O . ALA A 1 90 ? 7.669 14.372 0.608 1.00 93.50 90 ALA A O 1
ATOM 686 N N . ARG A 1 91 ? 8.194 13.455 2.596 1.00 96.81 91 ARG A N 1
ATOM 687 C CA . ARG A 1 91 ? 7.695 12.106 2.292 1.00 96.81 91 ARG A CA 1
ATOM 688 C C . ARG A 1 91 ? 6.174 12.001 2.441 1.00 96.81 91 ARG A C 1
ATOM 690 O O . ARG A 1 91 ? 5.554 11.246 1.695 1.00 96.81 91 ARG A O 1
ATOM 697 N N . ALA A 1 92 ? 5.570 12.809 3.313 1.00 94.94 92 ALA A N 1
ATOM 698 C CA . ALA A 1 92 ? 4.121 12.877 3.506 1.00 94.94 92 ALA A CA 1
ATOM 699 C C . ALA A 1 92 ? 3.360 13.237 2.214 1.00 94.94 92 ALA A C 1
ATOM 701 O O . ALA A 1 92 ? 2.278 12.715 1.971 1.00 94.94 92 ALA A O 1
ATOM 702 N N . LYS A 1 93 ? 3.948 14.053 1.326 1.00 94.44 93 LYS A N 1
ATOM 703 C CA . LYS A 1 93 ? 3.347 14.356 0.012 1.00 94.44 93 LYS A CA 1
ATOM 704 C C . LYS A 1 93 ? 3.213 13.119 -0.880 1.00 94.44 93 LYS A C 1
ATOM 706 O O . LYS A 1 93 ? 2.201 12.953 -1.552 1.00 94.44 93 LYS A O 1
ATOM 711 N N . ALA A 1 94 ? 4.231 12.256 -0.891 1.00 95.62 94 ALA A N 1
ATOM 712 C CA . ALA A 1 94 ? 4.193 11.009 -1.652 1.00 95.62 94 ALA A CA 1
ATOM 713 C C . ALA A 1 94 ? 3.184 10.021 -1.050 1.00 95.62 94 ALA A C 1
ATOM 715 O O . ALA A 1 94 ? 2.452 9.373 -1.792 1.00 95.62 94 ALA A O 1
ATOM 716 N N . LEU A 1 95 ? 3.114 9.964 0.285 1.00 97.25 95 LEU A N 1
ATOM 717 C CA . LEU A 1 95 ? 2.111 9.187 1.010 1.00 97.25 95 LEU A CA 1
ATOM 718 C C . LEU A 1 95 ? 0.686 9.606 0.630 1.00 97.25 95 LEU A C 1
ATOM 720 O O . LEU A 1 95 ? -0.088 8.753 0.205 1.00 97.25 95 LEU A O 1
ATOM 724 N N . LEU A 1 96 ? 0.365 10.902 0.727 1.00 96.00 96 LEU A N 1
ATOM 725 C CA . LEU A 1 96 ? -0.959 11.430 0.38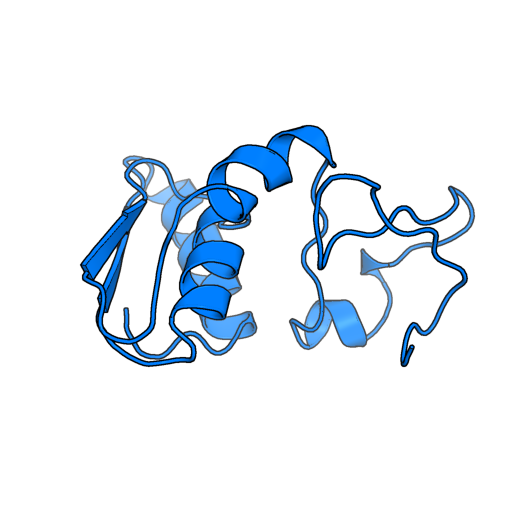4 1.00 96.00 96 LEU A CA 1
ATOM 726 C C . LEU A 1 96 ? -1.342 11.069 -1.053 1.00 96.00 96 LEU A C 1
ATOM 728 O O . LEU A 1 96 ? -2.387 10.467 -1.274 1.00 96.00 96 LEU A O 1
ATOM 732 N N . ARG A 1 97 ? -0.451 11.343 -2.015 1.00 95.31 97 ARG A N 1
ATOM 733 C CA . ARG A 1 97 ? -0.672 11.006 -3.427 1.00 95.31 97 ARG A CA 1
ATOM 734 C C . ARG A 1 97 ? -0.986 9.522 -3.627 1.00 95.31 97 ARG A C 1
ATOM 736 O O . ARG A 1 97 ? -1.867 9.189 -4.412 1.00 95.31 97 ARG A O 1
ATOM 743 N N . ASN A 1 98 ? -0.247 8.630 -2.967 1.00 96.38 98 ASN A N 1
ATOM 744 C CA . ASN A 1 98 ? -0.464 7.193 -3.109 1.00 96.38 98 ASN A CA 1
ATOM 745 C C . ASN A 1 98 ? -1.786 6.750 -2.469 1.00 96.38 98 ASN A C 1
ATOM 747 O O . ASN A 1 98 ? -2.481 5.930 -3.053 1.00 96.38 98 ASN A O 1
ATOM 751 N N . LEU A 1 99 ? -2.177 7.301 -1.319 1.00 96.69 99 LEU A N 1
ATOM 752 C CA . LEU A 1 99 ? -3.465 6.972 -0.695 1.00 96.69 99 LEU A CA 1
ATOM 753 C C . LEU A 1 99 ? -4.657 7.489 -1.517 1.00 96.69 99 LEU A C 1
ATOM 755 O O . LEU A 1 99 ? -5.625 6.753 -1.709 1.00 96.69 99 LEU A O 1
ATOM 759 N N . GLU A 1 100 ? -4.560 8.699 -2.074 1.00 95.81 100 GLU A N 1
ATOM 760 C CA . GLU A 1 100 ? -5.561 9.248 -3.001 1.00 95.81 100 GLU A CA 1
ATOM 761 C C . GLU A 1 100 ? -5.700 8.381 -4.256 1.00 95.81 100 GLU A C 1
ATOM 763 O O . GLU A 1 100 ? -6.810 8.031 -4.657 1.00 95.81 100 GLU A O 1
ATOM 768 N N . LEU A 1 101 ? -4.570 7.984 -4.848 1.00 95.94 101 LEU A N 1
ATOM 769 C CA . LEU A 1 101 ? -4.539 7.130 -6.032 1.00 95.94 101 LEU A CA 1
ATOM 770 C C . LEU A 1 101 ? -5.191 5.761 -5.784 1.00 95.94 101 LEU A C 1
ATOM 772 O O . LEU A 1 101 ? -5.843 5.220 -6.671 1.00 95.94 101 LEU A O 1
ATOM 776 N N . PHE A 1 102 ? -5.037 5.218 -4.576 1.00 95.88 102 PHE A N 1
ATOM 777 C CA . PHE A 1 102 ? -5.646 3.953 -4.155 1.00 95.88 102 PHE A CA 1
ATOM 778 C C . PHE A 1 102 ? -7.107 4.109 -3.705 1.00 95.88 102 PHE A C 1
ATOM 780 O O . PHE A 1 102 ? -7.731 3.135 -3.285 1.00 95.88 102 PHE A O 1
ATOM 787 N N . GLY A 1 103 ? -7.674 5.316 -3.795 1.00 95.56 103 GLY A N 1
ATOM 788 C CA . GLY A 1 103 ? -9.076 5.571 -3.478 1.00 95.56 103 GLY A CA 1
ATOM 789 C C . GLY A 1 103 ? -9.408 5.426 -1.994 1.00 95.56 103 GLY A C 1
ATOM 790 O O . GLY A 1 103 ? -10.555 5.127 -1.659 1.00 95.56 103 GLY A O 1
ATOM 791 N N . VAL A 1 104 ? -8.431 5.625 -1.106 1.00 95.88 104 VAL A N 1
ATOM 792 C CA . VAL A 1 104 ? -8.637 5.560 0.346 1.00 95.88 104 VAL A CA 1
ATOM 793 C C . VAL A 1 104 ? -9.472 6.762 0.790 1.00 95.88 104 VAL A C 1
ATOM 795 O O . VAL A 1 104 ? -9.089 7.906 0.565 1.00 95.88 104 VAL A O 1
ATOM 798 N N . ARG A 1 105 ? -10.639 6.507 1.395 1.00 92.75 105 ARG A N 1
ATOM 799 C CA . ARG A 1 105 ? -11.615 7.549 1.790 1.00 92.75 105 ARG A CA 1
ATOM 800 C C . ARG A 1 105 ? -11.812 7.681 3.298 1.00 92.75 105 ARG A C 1
ATOM 802 O O . ARG A 1 105 ? -12.370 8.668 3.755 1.00 92.75 105 ARG A O 1
ATOM 809 N N . ASN A 1 106 ? -11.396 6.672 4.050 1.00 91.06 106 ASN A N 1
ATOM 810 C CA . ASN A 1 106 ? -11.553 6.525 5.495 1.00 91.06 106 ASN A CA 1
ATOM 811 C C . ASN A 1 106 ? -10.245 6.871 6.231 1.00 91.06 106 ASN A C 1
ATOM 813 O O . ASN A 1 106 ? -9.789 6.106 7.083 1.00 91.06 106 ASN A O 1
ATOM 817 N N . MET A 1 107 ? -9.627 7.990 5.850 1.00 82.44 107 MET A N 1
ATOM 818 C CA . MET A 1 107 ? -8.377 8.508 6.416 1.00 82.44 107 MET A CA 1
ATOM 819 C C . MET A 1 107 ? -8.633 9.756 7.260 1.00 82.44 107 MET A C 1
ATOM 821 O O . MET A 1 107 ? -9.481 10.572 6.836 1.00 82.44 107 MET A O 1
#